Protein AF-X1U0E6-F1 (afdb_monomer_lite)

InterPro domains:
  IPR026022 PhoU domain [PF01895] (22-105)
  IPR038078 PhoU-like domain superfamily [G3DSA:1.20.58.220] (1-108)

Structure (mmCIF, N/CA/C/O backbone):
data_AF-X1U0E6-F1
#
_entry.id   AF-X1U0E6-F1
#
loop_
_atom_site.group_PDB
_atom_site.id
_atom_site.type_symbol
_atom_site.label_atom_id
_atom_site.label_alt_id
_atom_site.label_comp_id
_atom_site.label_asym_id
_atom_site.label_entity_id
_atom_site.label_seq_id
_atom_site.pdbx_PDB_ins_code
_atom_site.Cartn_x
_atom_site.Cartn_y
_atom_site.Cartn_z
_atom_site.occupancy
_atom_site.B_iso_or_equiv
_atom_site.auth_seq_id
_atom_site.auth_comp_id
_atom_site.auth_asym_id
_atom_site.auth_atom_id
_atom_site.pdbx_PDB_model_num
ATOM 1 N N . MET A 1 1 ? -8.476 -13.047 9.422 1.00 58.31 1 MET A N 1
ATOM 2 C CA . MET A 1 1 ? -8.971 -11.894 10.218 1.00 58.31 1 MET A CA 1
ATOM 3 C C . MET A 1 1 ? -10.264 -11.282 9.665 1.00 58.31 1 MET A C 1
ATOM 5 O O . MET A 1 1 ? -11.122 -10.914 10.462 1.00 58.31 1 MET A O 1
ATOM 9 N N . ALA A 1 2 ? -10.467 -11.259 8.341 1.00 63.38 2 ALA A N 1
ATOM 10 C CA . ALA A 1 2 ? -11.716 -10.802 7.712 1.00 63.38 2 ALA A CA 1
ATOM 11 C C . ALA A 1 2 ? -12.988 -11.504 8.244 1.00 63.38 2 ALA A C 1
ATOM 13 O O . ALA A 1 2 ? -13.959 -10.840 8.596 1.00 6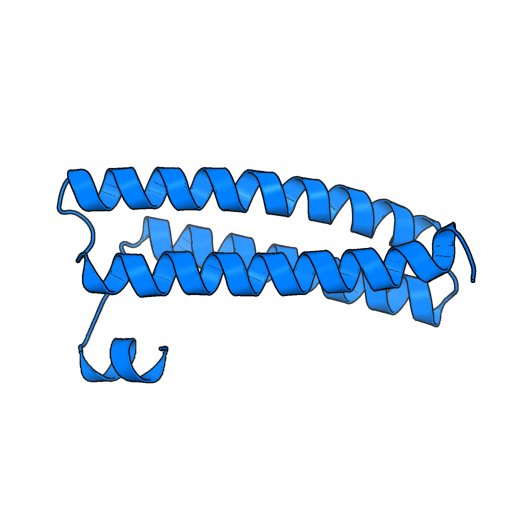3.38 2 ALA A O 1
ATOM 14 N N . GLU A 1 3 ? -12.962 -12.830 8.416 1.00 60.41 3 GLU A N 1
ATOM 15 C CA . GLU A 1 3 ? -14.103 -13.584 8.965 1.00 60.41 3 GLU A CA 1
ATOM 16 C C . GLU A 1 3 ? -14.456 -13.202 10.411 1.00 60.41 3 GLU A C 1
ATOM 18 O O . GLU A 1 3 ? -15.631 -13.172 10.774 1.00 60.41 3 GLU A O 1
ATOM 23 N N . ARG A 1 4 ? -13.455 -12.862 11.241 1.00 59.69 4 ARG A N 1
ATOM 24 C CA . ARG A 1 4 ? -13.683 -12.369 12.612 1.00 59.69 4 ARG A CA 1
ATOM 25 C C . ARG A 1 4 ? -14.355 -10.999 12.603 1.00 59.69 4 ARG A C 1
ATOM 27 O O . ARG A 1 4 ? -15.266 -10.786 13.394 1.00 59.69 4 ARG A O 1
ATOM 34 N N . LYS A 1 5 ? -13.969 -10.100 11.687 1.00 64.75 5 LYS A N 1
ATOM 35 C CA . LYS A 1 5 ? -14.614 -8.784 11.530 1.00 64.75 5 LYS A CA 1
ATOM 36 C C . LYS A 1 5 ? -16.116 -8.930 11.267 1.00 64.75 5 LYS A C 1
ATOM 38 O O . LYS A 1 5 ? -16.923 -8.272 11.919 1.00 64.75 5 LYS A O 1
ATOM 43 N N . ILE A 1 6 ? -16.465 -9.826 10.340 1.00 64.06 6 ILE A N 1
ATOM 44 C CA . ILE A 1 6 ? -17.847 -10.088 9.918 1.00 64.06 6 ILE A CA 1
ATOM 45 C C . ILE A 1 6 ? -18.640 -10.753 11.048 1.00 64.06 6 ILE A C 1
ATOM 47 O O . ILE A 1 6 ? -19.714 -10.270 11.404 1.00 64.06 6 ILE A O 1
ATOM 51 N N . LYS A 1 7 ? -18.097 -11.810 11.669 1.00 57.50 7 LYS A N 1
ATOM 52 C CA . LYS A 1 7 ? -18.769 -12.521 12.772 1.00 57.50 7 LYS A CA 1
ATOM 53 C C . LYS A 1 7 ? -18.978 -11.646 14.010 1.00 57.50 7 LYS A C 1
ATOM 55 O O . LYS A 1 7 ? -20.003 -11.774 14.669 1.00 57.50 7 LYS A O 1
ATOM 60 N N . SER A 1 8 ? -18.045 -10.744 14.309 1.00 62.44 8 SER A N 1
ATOM 61 C CA . SER A 1 8 ? -18.104 -9.867 15.485 1.00 62.44 8 SER A CA 1
ATOM 62 C C . SER A 1 8 ? -18.729 -8.492 15.210 1.00 62.44 8 SER A C 1
ATOM 64 O O . SER A 1 8 ? -18.701 -7.645 16.098 1.00 62.44 8 SER A O 1
ATOM 66 N N . LYS A 1 9 ? -19.280 -8.249 14.005 1.00 67.38 9 LYS A N 1
ATOM 67 C CA . LYS A 1 9 ? -19.845 -6.950 13.572 1.00 67.38 9 LYS A CA 1
ATOM 68 C C . LYS A 1 9 ? -18.916 -5.759 13.859 1.00 67.38 9 LYS A C 1
ATOM 70 O O . LYS A 1 9 ? -19.362 -4.664 14.194 1.00 67.38 9 LYS A O 1
ATOM 75 N N . LEU A 1 10 ? -17.609 -5.977 13.735 1.00 72.31 10 LEU A N 1
ATOM 76 C CA . LEU A 1 10 ? -16.610 -4.955 14.018 1.00 72.31 10 LEU A CA 1
ATOM 77 C C . LEU A 1 10 ? -16.599 -3.934 12.880 1.00 72.31 10 LEU A C 1
ATOM 79 O O . LEU A 1 10 ? -16.184 -4.225 11.756 1.00 72.31 10 LEU A O 1
ATOM 83 N N . VAL A 1 11 ? -17.074 -2.730 13.179 1.00 76.94 11 VAL A N 1
ATOM 84 C CA . VAL A 1 11 ? -17.088 -1.601 12.249 1.00 76.94 11 VAL A CA 1
ATOM 85 C C . VAL A 1 11 ? -15.821 -0.764 12.393 1.00 76.94 11 VAL A C 1
ATOM 87 O O . VAL A 1 11 ? -15.259 -0.612 13.481 1.00 76.94 11 VAL A O 1
ATOM 90 N N . PHE A 1 12 ? -15.354 -0.251 11.259 1.00 83.50 12 PHE A N 1
ATOM 91 C CA . PHE A 1 12 ? -14.382 0.835 11.210 1.00 83.50 12 PHE A CA 1
ATOM 92 C C . PHE A 1 12 ? -15.135 2.162 11.196 1.00 83.50 12 PHE A C 1
ATOM 94 O O . PHE A 1 12 ? -16.257 2.225 10.690 1.00 83.50 12 PHE A O 1
ATOM 101 N N . SER A 1 13 ? -14.501 3.222 11.700 1.00 87.00 13 SER A N 1
ATOM 102 C CA . SER A 1 13 ? -14.986 4.582 11.454 1.00 87.00 13 SER A CA 1
ATOM 103 C C . SER A 1 13 ? -15.071 4.870 9.951 1.00 87.00 13 SER A C 1
ATOM 105 O O . SER A 1 13 ? -14.366 4.257 9.145 1.00 87.00 13 SER A O 1
ATOM 107 N N . GLU A 1 14 ? -15.913 5.826 9.564 1.00 89.25 14 GLU A N 1
ATOM 108 C CA . GLU A 1 14 ? -16.040 6.227 8.160 1.00 89.25 14 GLU A CA 1
ATOM 109 C C . GLU A 1 14 ? -14.691 6.679 7.579 1.00 89.25 14 GLU A C 1
ATOM 111 O O . GLU A 1 14 ? -14.305 6.240 6.498 1.00 89.25 14 GLU A O 1
ATOM 116 N N . THR A 1 15 ? -13.924 7.470 8.338 1.00 91.75 15 THR A N 1
ATOM 117 C CA . THR A 1 15 ? -12.575 7.906 7.954 1.00 91.75 15 THR A CA 1
ATOM 118 C C . THR A 1 15 ? -11.636 6.724 7.734 1.00 91.75 15 THR A C 1
ATOM 120 O O . THR A 1 15 ? -10.960 6.679 6.714 1.00 91.75 15 THR A O 1
ATOM 123 N N . ALA A 1 16 ? -11.643 5.729 8.627 1.00 92.19 16 ALA A N 1
ATOM 124 C CA . ALA A 1 16 ? -10.826 4.530 8.454 1.00 92.19 16 ALA A CA 1
ATOM 125 C C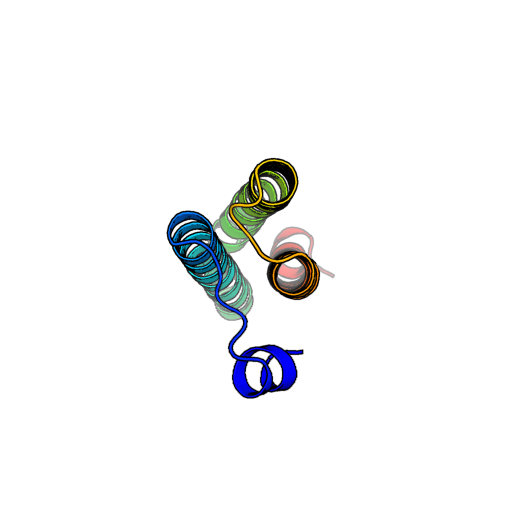 . ALA A 1 16 ? -11.245 3.718 7.210 1.00 92.19 16 ALA A C 1
ATOM 127 O O . ALA A 1 16 ? -10.390 3.207 6.496 1.00 92.19 16 ALA A O 1
ATOM 128 N N . ASN A 1 17 ? -12.540 3.625 6.885 1.00 92.94 17 ASN A N 1
ATOM 129 C CA . ASN A 1 17 ? -12.964 2.979 5.634 1.00 92.94 17 ASN A CA 1
ATOM 130 C C . ASN A 1 17 ? -12.478 3.743 4.389 1.00 92.94 17 ASN A C 1
ATOM 132 O O . ASN A 1 17 ? -12.095 3.115 3.400 1.00 92.94 17 ASN A O 1
ATOM 136 N N . ARG A 1 18 ? -12.471 5.083 4.431 1.00 96.06 18 ARG A N 1
ATOM 137 C CA . ARG A 1 18 ? -11.945 5.914 3.336 1.00 96.06 18 ARG A CA 1
ATOM 138 C C . ARG A 1 18 ? -10.438 5.729 3.163 1.00 96.06 18 ARG A C 1
ATOM 140 O O . ARG A 1 18 ? -10.010 5.450 2.053 1.00 96.06 18 ARG A O 1
ATOM 147 N N . GLU A 1 19 ? -9.663 5.806 4.243 1.00 97.12 19 GLU A N 1
ATOM 148 C CA . GLU A 1 19 ? -8.210 5.552 4.229 1.00 97.12 19 GLU A CA 1
ATOM 149 C C . GLU A 1 19 ? -7.882 4.160 3.674 1.00 97.12 19 GLU A C 1
ATOM 151 O O . GLU A 1 19 ? -7.033 4.023 2.800 1.00 97.12 19 GLU A O 1
ATOM 156 N N . MET A 1 20 ? -8.624 3.132 4.099 1.00 95.81 20 MET A N 1
ATOM 157 C CA . MET A 1 20 ? -8.457 1.773 3.578 1.00 95.81 20 MET A CA 1
ATOM 158 C C . MET A 1 20 ? -8.741 1.688 2.071 1.00 95.81 20 MET A C 1
ATOM 160 O O . MET A 1 20 ? -8.049 0.976 1.348 1.00 95.81 20 MET A O 1
ATOM 164 N N . SER A 1 21 ? -9.752 2.416 1.591 1.00 97.06 21 SER A N 1
ATOM 165 C CA . SER A 1 21 ? -10.081 2.460 0.161 1.00 97.06 21 SER A CA 1
ATOM 166 C C . SER A 1 21 ? -8.983 3.159 -0.644 1.00 97.06 21 SER A C 1
ATOM 168 O O . SER A 1 21 ? -8.598 2.661 -1.698 1.00 97.06 21 SER A O 1
ATOM 170 N N . ILE A 1 22 ? -8.436 4.260 -0.117 1.00 97.94 22 ILE A N 1
ATOM 171 C CA . ILE A 1 22 ? -7.308 4.986 -0.720 1.00 97.94 22 ILE A CA 1
ATOM 172 C C . ILE A 1 22 ? -6.089 4.065 -0.838 1.00 97.94 22 ILE A C 1
ATOM 174 O O . ILE A 1 22 ? -5.581 3.879 -1.942 1.00 97.94 22 ILE A O 1
ATOM 178 N N . MET A 1 23 ? -5.686 3.425 0.267 1.00 98.00 23 MET A N 1
ATOM 179 C CA . MET A 1 23 ? -4.545 2.503 0.297 1.00 98.00 23 MET A CA 1
ATOM 180 C C . MET A 1 23 ? -4.715 1.367 -0.720 1.00 98.00 23 MET A C 1
ATOM 182 O O . MET A 1 23 ? -3.800 1.038 -1.471 1.00 98.00 23 MET A O 1
ATOM 186 N N . PHE A 1 24 ? -5.913 0.777 -0.786 1.00 97.94 24 PHE A N 1
ATOM 187 C CA . PHE A 1 24 ? -6.203 -0.304 -1.725 1.00 97.94 24 PHE A CA 1
ATOM 188 C C . PHE A 1 24 ? -6.073 0.138 -3.190 1.00 97.94 24 PHE A C 1
ATOM 190 O O . PHE A 1 24 ? -5.494 -0.581 -4.011 1.00 97.94 24 PHE A O 1
ATOM 197 N N . ASP A 1 25 ? -6.602 1.313 -3.532 1.00 98.19 25 ASP A N 1
ATOM 198 C CA . ASP A 1 25 ? -6.539 1.840 -4.894 1.00 98.19 25 ASP A CA 1
ATOM 199 C C . ASP A 1 25 ? -5.107 2.189 -5.317 1.00 98.19 25 ASP A C 1
ATOM 201 O O . ASP A 1 25 ? -4.738 1.965 -6.475 1.00 98.19 25 ASP A O 1
ATOM 205 N N . GLU A 1 26 ? -4.282 2.686 -4.398 1.00 97.88 26 GLU A N 1
ATOM 206 C CA . GLU A 1 26 ? -2.874 2.990 -4.657 1.00 97.88 26 GLU A CA 1
ATOM 207 C C . GLU A 1 26 ? -2.038 1.724 -4.828 1.00 97.88 26 GLU A C 1
ATOM 209 O O . GLU A 1 26 ? -1.379 1.580 -5.859 1.00 97.88 26 GLU A O 1
ATOM 214 N N . VAL A 1 27 ? -2.168 0.740 -3.934 1.00 98.50 27 VAL A N 1
ATOM 215 C CA . VAL A 1 27 ? -1.504 -0.568 -4.084 1.00 98.50 27 VAL A CA 1
ATOM 216 C C . VAL A 1 27 ? -1.883 -1.226 -5.409 1.00 98.50 27 VAL A C 1
ATOM 218 O O . VAL A 1 27 ? -1.032 -1.747 -6.132 1.00 98.50 27 VAL A O 1
ATOM 221 N N . LYS A 1 28 ? -3.157 -1.142 -5.807 1.00 98.25 28 LYS A N 1
ATOM 222 C CA . LYS A 1 28 ? -3.618 -1.652 -7.104 1.00 98.25 28 LYS A CA 1
ATOM 223 C C . LYS A 1 28 ? -2.967 -0.927 -8.286 1.00 98.25 28 LYS A C 1
ATOM 225 O O . LYS A 1 28 ? -2.750 -1.549 -9.329 1.00 98.25 28 LYS A O 1
ATOM 230 N N . ARG A 1 29 ? -2.675 0.372 -8.167 1.00 97.69 29 ARG A N 1
ATOM 231 C CA . ARG A 1 29 ? -1.945 1.140 -9.190 1.00 97.69 29 ARG A CA 1
ATOM 232 C C . ARG A 1 29 ? -0.476 0.736 -9.249 1.00 97.69 29 ARG A C 1
ATOM 234 O O . ARG A 1 29 ? 0.022 0.552 -10.359 1.00 97.69 29 ARG A O 1
ATOM 241 N N . VAL A 1 30 ? 0.188 0.564 -8.106 1.00 98.06 30 VAL A N 1
ATOM 242 C CA . VAL A 1 30 ? 1.585 0.098 -8.041 1.00 98.06 30 VAL A CA 1
ATOM 243 C C . VAL A 1 30 ? 1.713 -1.279 -8.671 1.00 98.06 30 VAL A C 1
ATOM 245 O O . VAL A 1 30 ? 2.479 -1.448 -9.616 1.00 98.06 30 VAL A O 1
ATOM 248 N N . TYR A 1 31 ? 0.861 -2.220 -8.264 1.00 98.31 31 TYR A N 1
ATOM 249 C CA . TYR A 1 31 ? 0.812 -3.562 -8.838 1.00 98.31 31 TYR A CA 1
ATOM 250 C C . TYR A 1 31 ? 0.651 -3.540 -10.365 1.00 98.31 31 TYR A C 1
ATOM 252 O O . TYR A 1 31 ? 1.412 -4.172 -11.095 1.00 98.31 31 TYR A O 1
ATOM 260 N N . LYS A 1 32 ? -0.314 -2.769 -10.886 1.00 98.00 32 LYS A N 1
ATOM 261 C CA . LYS A 1 32 ? -0.537 -2.675 -12.337 1.00 98.00 32 LYS A CA 1
ATOM 262 C C . LYS A 1 32 ? 0.657 -2.078 -13.084 1.00 98.00 32 LYS A C 1
ATOM 264 O O . LYS A 1 32 ? 0.979 -2.566 -14.167 1.00 98.00 32 LYS A O 1
ATOM 269 N N . ASN A 1 33 ? 1.291 -1.041 -12.535 1.00 97.38 33 ASN A N 1
ATOM 270 C CA . ASN A 1 33 ? 2.472 -0.435 -13.151 1.00 97.38 33 ASN A CA 1
ATOM 271 C C . ASN A 1 33 ? 3.669 -1.389 -13.140 1.00 97.38 33 ASN A C 1
ATOM 273 O O . ASN A 1 33 ? 4.341 -1.496 -14.163 1.00 97.38 33 ASN A O 1
ATOM 277 N N . ALA A 1 34 ? 3.881 -2.138 -12.056 1.00 98.19 34 ALA A N 1
ATOM 278 C CA . ALA A 1 34 ? 4.943 -3.136 -11.964 1.00 98.19 34 ALA A CA 1
ATOM 279 C C . ALA A 1 34 ? 4.783 -4.242 -13.017 1.00 98.19 34 ALA A C 1
ATOM 281 O O . ALA A 1 34 ? 5.727 -4.572 -13.734 1.00 98.19 34 ALA A O 1
ATOM 282 N N . ILE A 1 35 ? 3.565 -4.775 -13.171 1.00 98.06 35 ILE A N 1
ATOM 283 C CA . ILE A 1 35 ? 3.269 -5.793 -14.188 1.00 98.06 35 ILE A CA 1
ATOM 284 C C . ILE A 1 35 ? 3.472 -5.243 -15.603 1.00 98.06 35 ILE A C 1
ATOM 286 O O . ILE A 1 35 ? 4.017 -5.943 -16.458 1.00 98.06 35 ILE A O 1
ATOM 290 N N . LYS A 1 36 ? 3.061 -3.996 -15.860 1.00 97.44 36 LYS A N 1
ATOM 291 C CA . LYS A 1 36 ? 3.303 -3.343 -17.151 1.00 97.44 36 LYS A CA 1
ATOM 292 C C . LYS A 1 36 ? 4.802 -3.194 -17.422 1.00 97.44 36 LYS A C 1
ATOM 294 O O . LYS A 1 36 ? 5.255 -3.577 -18.496 1.00 97.44 36 LYS A O 1
ATOM 299 N N . ALA A 1 37 ? 5.552 -2.688 -16.443 1.00 97.69 37 ALA A N 1
ATOM 300 C CA . ALA A 1 37 ? 6.995 -2.517 -16.534 1.00 97.69 37 ALA A CA 1
ATOM 301 C C . ALA A 1 37 ? 7.688 -3.826 -16.917 1.00 97.69 37 ALA A C 1
ATOM 303 O O . ALA A 1 37 ? 8.462 -3.849 -17.867 1.00 97.69 37 ALA A O 1
ATOM 304 N N . LEU A 1 38 ? 7.342 -4.923 -16.237 1.00 97.06 38 LEU A N 1
ATOM 305 C CA . LEU A 1 38 ? 7.907 -6.239 -16.517 1.00 97.06 38 LEU A CA 1
ATOM 306 C C . LEU A 1 38 ? 7.530 -6.753 -17.912 1.00 97.06 38 LEU A C 1
ATOM 308 O O . LEU A 1 38 ? 8.384 -7.237 -18.648 1.00 97.06 38 LEU A O 1
ATOM 312 N N . LYS A 1 39 ? 6.250 -6.659 -18.287 1.00 97.38 39 LYS A N 1
ATOM 313 C CA . LYS A 1 39 ? 5.750 -7.211 -19.554 1.00 97.38 39 LYS A CA 1
ATOM 314 C C . LYS A 1 39 ? 6.315 -6.491 -20.779 1.00 97.38 39 LYS A C 1
ATOM 316 O O . LYS A 1 39 ? 6.520 -7.119 -21.813 1.00 97.38 39 LYS A O 1
ATOM 321 N N . GLU A 1 40 ? 6.499 -5.180 -20.676 1.00 97.06 40 GLU A N 1
ATOM 322 C CA . GLU A 1 40 ? 6.890 -4.317 -21.796 1.00 97.06 40 GLU A CA 1
ATOM 323 C C . GLU A 1 40 ? 8.367 -3.905 -21.737 1.00 97.06 40 GLU A C 1
ATOM 325 O O . GLU A 1 40 ? 8.823 -3.164 -22.604 1.00 97.06 40 GLU A O 1
ATOM 330 N N . ASN A 1 41 ? 9.111 -4.378 -20.730 1.00 94.75 41 ASN A N 1
ATOM 331 C CA . ASN A 1 41 ? 10.454 -3.901 -20.401 1.00 94.75 41 ASN A CA 1
ATOM 332 C C . ASN A 1 41 ? 10.506 -2.358 -20.280 1.00 94.75 41 ASN A C 1
ATOM 334 O O . ASN A 1 41 ? 11.439 -1.696 -20.733 1.00 94.75 41 ASN A O 1
ATOM 338 N N . ASP A 1 42 ? 9.439 -1.775 -19.721 1.00 96.88 42 ASP A N 1
ATOM 339 C CA . ASP A 1 42 ? 9.219 -0.330 -19.644 1.00 96.88 42 ASP A CA 1
ATOM 340 C C . ASP A 1 42 ? 9.832 0.239 -18.355 1.00 96.88 42 ASP A C 1
ATOM 342 O O . ASP A 1 42 ? 9.186 0.320 -17.302 1.00 96.88 42 ASP A O 1
ATOM 346 N N . GLU A 1 43 ? 11.084 0.692 -18.457 1.00 95.88 43 GLU A N 1
ATOM 347 C CA . GLU A 1 43 ? 11.806 1.366 -17.372 1.00 95.88 43 GLU A CA 1
ATOM 348 C C . GLU A 1 43 ? 11.068 2.581 -16.797 1.00 95.88 43 GLU A C 1
ATOM 350 O O . GLU A 1 43 ? 11.238 2.915 -15.621 1.00 95.88 43 GLU A O 1
ATOM 355 N N . ARG A 1 44 ? 10.269 3.292 -17.603 1.00 96.56 44 ARG A N 1
ATOM 356 C CA . ARG A 1 44 ? 9.524 4.454 -17.111 1.00 96.56 44 ARG A CA 1
ATOM 357 C C . ARG A 1 44 ? 8.428 3.995 -16.159 1.00 96.56 44 ARG A C 1
ATOM 359 O O . ARG A 1 44 ? 8.294 4.573 -15.081 1.00 96.56 44 ARG A O 1
ATOM 366 N N . SER A 1 45 ? 7.678 2.959 -16.532 1.00 97.12 45 SER A N 1
ATOM 367 C CA . SER A 1 45 ? 6.681 2.346 -15.645 1.00 97.12 45 SER A CA 1
ATOM 368 C C . SER A 1 45 ? 7.335 1.763 -14.387 1.00 97.12 45 SER A C 1
ATOM 370 O O . SER A 1 45 ? 6.782 1.904 -13.294 1.00 97.12 45 SER A O 1
ATOM 372 N N . ALA A 1 46 ? 8.545 1.203 -14.498 1.00 96.88 46 ALA A N 1
ATOM 373 C CA . ALA A 1 46 ? 9.302 0.728 -13.342 1.00 96.88 46 ALA A CA 1
ATOM 374 C C . ALA A 1 46 ? 9.657 1.874 -12.378 1.00 96.88 46 ALA A C 1
ATOM 376 O O . ALA A 1 46 ? 9.311 1.822 -11.202 1.00 96.88 46 ALA A O 1
ATOM 377 N N . LYS A 1 47 ? 10.250 2.966 -12.879 1.00 96.56 47 LYS A N 1
ATOM 378 C CA . LYS A 1 47 ? 10.603 4.148 -12.067 1.00 96.56 47 LYS A CA 1
ATOM 379 C C . LYS A 1 47 ? 9.380 4.816 -11.432 1.00 96.56 47 LYS A C 1
ATOM 381 O O . LYS A 1 47 ? 9.479 5.331 -10.323 1.00 96.56 47 LYS A O 1
ATOM 386 N N . ILE A 1 48 ? 8.232 4.813 -12.114 1.00 96.94 48 ILE A N 1
ATOM 387 C CA . ILE A 1 48 ? 6.960 5.280 -11.538 1.00 96.94 48 ILE A CA 1
ATOM 388 C C . ILE A 1 48 ? 6.517 4.362 -10.395 1.00 96.94 48 ILE A C 1
ATOM 390 O O . ILE A 1 48 ? 6.091 4.866 -9.364 1.00 96.94 48 ILE A O 1
ATOM 394 N N . THR A 1 49 ? 6.641 3.043 -10.558 1.00 97.81 49 THR A N 1
ATOM 395 C CA . THR A 1 49 ? 6.295 2.066 -9.513 1.00 97.81 49 THR A CA 1
ATOM 396 C C . THR A 1 49 ? 7.089 2.320 -8.234 1.00 97.81 49 THR A C 1
ATOM 398 O O . THR A 1 49 ? 6.481 2.365 -7.175 1.00 97.81 49 THR A O 1
ATOM 401 N N . LEU A 1 50 ? 8.405 2.555 -8.337 1.00 96.44 50 LEU A N 1
ATOM 402 C CA . LEU A 1 50 ? 9.255 2.845 -7.172 1.00 96.44 50 LEU A CA 1
ATOM 403 C C . LEU A 1 50 ? 8.780 4.093 -6.414 1.00 96.44 50 LEU A C 1
ATOM 405 O O . LEU A 1 50 ? 8.611 4.050 -5.207 1.00 96.44 50 LEU A O 1
ATOM 409 N N . LYS A 1 51 ? 8.476 5.180 -7.133 1.00 96.31 51 LYS A N 1
ATOM 410 C CA . LYS A 1 51 ? 7.982 6.418 -6.507 1.00 96.31 51 LYS A CA 1
ATOM 411 C C . LYS A 1 51 ? 6.622 6.250 -5.836 1.00 96.31 51 LYS A C 1
ATOM 413 O O . LYS A 1 51 ? 6.377 6.831 -4.791 1.00 96.31 51 LYS A O 1
ATOM 418 N N . LEU A 1 52 ? 5.718 5.509 -6.475 1.00 95.75 52 LEU A N 1
ATOM 419 C CA . LEU A 1 52 ? 4.390 5.266 -5.916 1.00 95.75 52 LEU A CA 1
ATOM 420 C C . LEU A 1 52 ? 4.441 4.353 -4.685 1.00 95.75 52 LEU A C 1
ATOM 422 O O . LEU A 1 52 ? 3.536 4.416 -3.862 1.00 95.75 52 LEU A O 1
ATOM 426 N N . GLU A 1 53 ? 5.447 3.487 -4.581 1.00 97.31 53 GLU A N 1
ATOM 427 C CA . GLU A 1 53 ? 5.654 2.675 -3.385 1.00 97.31 53 GLU A CA 1
ATOM 428 C C . GLU A 1 53 ? 6.183 3.517 -2.216 1.00 97.31 53 GLU A C 1
ATOM 430 O O . GLU A 1 53 ? 5.604 3.419 -1.139 1.00 97.31 53 GLU A O 1
ATOM 435 N N . ASP A 1 54 ? 7.120 4.447 -2.446 1.00 96.38 54 ASP A N 1
ATOM 436 C CA . ASP A 1 54 ? 7.528 5.423 -1.416 1.00 96.38 54 ASP A CA 1
ATOM 437 C C . ASP A 1 54 ? 6.310 6.208 -0.857 1.00 96.38 54 ASP A C 1
ATOM 439 O O . ASP A 1 54 ? 6.202 6.449 0.347 1.00 96.38 54 ASP A O 1
ATOM 443 N N . ASP A 1 55 ? 5.352 6.581 -1.719 1.00 96.44 55 ASP A N 1
ATOM 444 C CA . ASP A 1 55 ? 4.108 7.250 -1.300 1.00 96.44 55 ASP A CA 1
ATOM 445 C C . ASP A 1 55 ? 3.204 6.341 -0.436 1.00 96.44 55 ASP A C 1
ATOM 447 O O . ASP A 1 55 ? 2.490 6.830 0.447 1.00 96.44 55 ASP A O 1
ATOM 451 N N . ILE A 1 56 ? 3.204 5.028 -0.692 1.00 97.50 56 ILE A N 1
ATOM 452 C CA . ILE A 1 56 ? 2.423 4.037 0.062 1.00 97.50 56 ILE A CA 1
ATOM 453 C C . ILE A 1 56 ? 3.005 3.842 1.462 1.00 97.50 56 ILE A C 1
ATOM 455 O O . ILE A 1 56 ? 2.232 3.806 2.422 1.00 97.50 56 ILE A O 1
ATOM 459 N N . ASP A 1 57 ? 4.330 3.796 1.597 1.00 96.06 57 ASP A N 1
ATOM 460 C CA . ASP A 1 57 ? 5.013 3.682 2.892 1.00 96.06 57 ASP A CA 1
ATOM 461 C C . ASP A 1 57 ? 4.666 4.855 3.816 1.00 96.06 57 ASP A C 1
ATOM 463 O O . ASP A 1 57 ? 4.375 4.685 5.004 1.00 96.06 57 ASP A O 1
ATOM 467 N N . GLU A 1 58 ? 4.654 6.075 3.276 1.00 97.56 58 GLU A N 1
ATOM 468 C CA . GLU A 1 58 ? 4.299 7.261 4.055 1.00 97.56 58 GLU A CA 1
ATOM 469 C C . GLU A 1 58 ? 2.820 7.259 4.464 1.00 97.56 58 GLU A C 1
ATOM 471 O O . GLU A 1 58 ? 2.478 7.623 5.595 1.00 97.56 58 GLU A O 1
ATOM 476 N N . LYS A 1 59 ? 1.930 6.777 3.592 1.00 97.38 59 LYS A N 1
ATOM 477 C CA . LYS A 1 59 ? 0.503 6.641 3.915 1.00 97.38 59 LYS A CA 1
ATOM 478 C C . LYS A 1 59 ? 0.223 5.553 4.925 1.00 97.38 59 LYS A C 1
ATOM 480 O O . LYS A 1 59 ? -0.672 5.728 5.747 1.00 97.38 59 LYS A O 1
ATOM 485 N N . GLU A 1 60 ? 0.968 4.454 4.897 1.00 97.25 60 GLU A N 1
ATOM 486 C CA . GLU A 1 60 ? 0.852 3.412 5.909 1.00 97.25 60 GLU A CA 1
ATOM 487 C C . GLU A 1 60 ? 1.099 4.006 7.303 1.00 97.25 60 GLU A C 1
ATOM 489 O O . GLU A 1 60 ? 0.239 3.896 8.185 1.00 97.25 60 GLU A O 1
ATOM 494 N N . LYS A 1 61 ? 2.215 4.734 7.464 1.00 96.94 61 LYS A N 1
ATOM 495 C CA . LYS A 1 61 ? 2.576 5.426 8.712 1.00 96.94 61 LYS A CA 1
ATOM 496 C C . LYS A 1 61 ? 1.512 6.444 9.118 1.00 96.94 61 LYS A C 1
ATOM 498 O O . LYS A 1 61 ? 1.113 6.504 10.286 1.00 96.94 61 LYS A O 1
ATOM 503 N N . GLU A 1 62 ? 1.026 7.242 8.165 1.00 97.81 62 GLU A N 1
ATOM 504 C CA . GLU A 1 62 ? -0.015 8.240 8.415 1.00 97.81 62 GLU A CA 1
ATOM 505 C C . GLU A 1 62 ? -1.321 7.587 8.894 1.00 97.81 62 GLU A C 1
ATOM 507 O O . GLU A 1 62 ? -1.898 7.998 9.907 1.00 97.81 62 GLU A O 1
ATOM 512 N N . PHE A 1 63 ? -1.792 6.556 8.191 1.00 97.50 63 PHE A N 1
ATOM 513 C CA . PHE A 1 63 ? -3.064 5.900 8.473 1.00 97.50 63 PHE A CA 1
ATOM 514 C C . PHE A 1 63 ? -3.008 5.069 9.757 1.00 97.50 63 PHE A C 1
ATOM 516 O O . PHE A 1 63 ? -3.990 5.055 10.508 1.00 97.50 63 PHE A O 1
ATOM 523 N N . GLU A 1 64 ? -1.870 4.443 10.073 1.00 95.56 64 GLU A N 1
ATOM 524 C CA . GLU A 1 64 ? -1.637 3.792 11.366 1.00 95.56 64 GLU A CA 1
ATOM 525 C C . GLU A 1 64 ? -1.726 4.820 12.505 1.00 95.56 64 GLU A C 1
ATOM 527 O O . GLU A 1 64 ? -2.514 4.641 13.442 1.00 95.56 64 GLU A O 1
ATOM 532 N N . ALA A 1 65 ? -1.033 5.959 12.383 1.00 96.25 65 ALA A N 1
ATOM 533 C CA . ALA A 1 65 ? -1.088 7.037 13.370 1.00 96.25 65 ALA A CA 1
ATOM 534 C C . ALA A 1 65 ? -2.498 7.644 13.511 1.00 96.25 65 ALA A C 1
ATOM 536 O O . ALA A 1 65 ? -2.969 7.897 14.627 1.00 96.25 65 ALA A O 1
ATOM 537 N N . ASN A 1 66 ? -3.211 7.850 12.398 1.00 95.62 66 ASN A N 1
ATOM 538 C CA . ASN A 1 66 ? -4.611 8.279 12.402 1.00 95.62 66 ASN A CA 1
ATOM 539 C C . ASN A 1 66 ? -5.493 7.268 13.143 1.00 95.62 66 ASN A C 1
ATOM 541 O O . ASN A 1 66 ? -6.403 7.657 13.883 1.00 95.62 66 ASN A O 1
ATOM 545 N N . HIS A 1 67 ? -5.239 5.968 12.973 1.00 92.75 67 HIS A N 1
ATOM 546 C CA . HIS A 1 67 ? -6.028 4.929 13.620 1.00 92.75 67 HIS A CA 1
ATOM 547 C C . HIS A 1 67 ? -5.784 4.852 15.122 1.00 92.75 67 HIS A C 1
ATOM 549 O O . HIS A 1 67 ? -6.758 4.752 15.869 1.00 92.75 67 HIS A O 1
ATOM 555 N N . ILE A 1 68 ? -4.533 4.982 15.568 1.00 92.12 68 ILE A N 1
ATOM 556 C CA . ILE A 1 68 ? -4.187 5.057 16.994 1.00 92.12 68 ILE A CA 1
ATOM 557 C C . ILE A 1 68 ? -4.945 6.214 17.658 1.00 92.12 68 ILE A C 1
ATOM 559 O O . ILE A 1 68 ? -5.667 5.995 18.629 1.00 92.12 68 ILE A O 1
ATOM 563 N N . ARG A 1 69 ? -4.931 7.412 17.054 1.00 93.75 69 ARG A N 1
ATOM 564 C CA . ARG A 1 69 ? -5.692 8.572 17.560 1.00 93.75 69 ARG A CA 1
ATOM 565 C C . ARG A 1 69 ? -7.199 8.318 17.661 1.00 93.75 69 ARG A C 1
ATOM 567 O O . ARG A 1 69 ? -7.867 8.860 18.540 1.00 93.75 69 ARG A O 1
ATOM 574 N N . ARG A 1 70 ? -7.775 7.526 16.751 1.00 91.94 70 ARG A N 1
ATOM 575 C CA . ARG A 1 70 ? -9.203 7.155 16.802 1.00 91.94 70 ARG A CA 1
ATOM 576 C C . ARG A 1 70 ? -9.502 6.159 17.919 1.00 91.94 70 ARG A C 1
ATOM 578 O O . ARG A 1 70 ? -10.579 6.243 18.508 1.00 91.94 70 ARG A O 1
ATOM 585 N N . LEU A 1 71 ? -8.579 5.243 18.208 1.00 89.56 71 LEU A N 1
ATOM 586 C CA . LEU A 1 71 ? -8.692 4.318 19.338 1.00 89.56 71 LEU A CA 1
ATOM 587 C C . LEU A 1 71 ? -8.633 5.070 20.672 1.00 89.56 71 LEU A C 1
ATOM 589 O O . LEU A 1 71 ? -9.505 4.870 21.510 1.00 89.56 71 LEU A O 1
ATOM 593 N N . GLU A 1 72 ? -7.679 5.991 20.832 1.00 90.62 72 GLU A N 1
ATOM 594 C CA . GLU A 1 72 ? -7.527 6.821 22.041 1.00 90.62 72 GLU A CA 1
ATOM 595 C C . GLU A 1 72 ? -8.778 7.658 22.344 1.00 90.62 72 GLU A C 1
ATOM 597 O O . GLU A 1 72 ? -9.144 7.850 23.500 1.00 90.62 72 GLU A O 1
ATOM 602 N N . LYS A 1 73 ? -9.475 8.123 21.300 1.00 91.62 73 LYS A N 1
ATOM 603 C CA . LYS A 1 73 ? -10.723 8.896 21.410 1.00 91.62 73 LYS A CA 1
ATOM 604 C C . LYS A 1 73 ? -11.984 8.034 21.562 1.00 91.62 73 LYS A C 1
ATOM 606 O O . LYS A 1 73 ? -13.081 8.584 21.587 1.00 91.62 73 LYS A O 1
ATOM 611 N N . GLY A 1 74 ? -11.863 6.705 21.590 1.00 87.62 74 GLY A N 1
ATOM 612 C CA . GLY A 1 74 ? -13.008 5.787 21.656 1.00 87.62 74 GLY A CA 1
ATOM 613 C C . GLY A 1 74 ? -13.879 5.752 20.391 1.00 87.62 74 GLY A C 1
ATOM 614 O O . GLY A 1 74 ? -14.993 5.239 20.427 1.00 87.62 74 GLY A O 1
ATOM 615 N N . ILE A 1 75 ? -13.390 6.285 19.264 1.00 87.06 75 ILE A N 1
ATOM 616 C CA . ILE A 1 75 ? -14.116 6.341 17.981 1.00 87.06 75 ILE A CA 1
ATOM 617 C C . ILE A 1 75 ? -14.088 4.975 17.275 1.00 87.06 75 ILE A C 1
ATOM 619 O O . ILE A 1 75 ? -15.018 4.621 16.550 1.00 87.06 75 ILE A O 1
ATOM 623 N N . CYS A 1 76 ? -13.019 4.200 17.475 1.00 84.00 76 CYS A N 1
ATOM 624 C CA . CYS A 1 76 ? -12.872 2.844 16.949 1.00 84.00 76 CYS A CA 1
ATOM 625 C C . CYS A 1 76 ? -12.809 1.819 18.087 1.00 84.00 76 CYS A C 1
ATOM 627 O O . CYS A 1 76 ? -12.214 2.064 19.133 1.00 84.00 76 CYS A O 1
ATOM 629 N N . HIS A 1 77 ? -13.358 0.628 17.846 1.00 84.06 77 HIS A N 1
ATOM 630 C CA . HIS A 1 77 ? -13.225 -0.493 18.772 1.00 84.06 77 HIS A CA 1
ATOM 631 C C . HIS A 1 77 ? -11.792 -1.070 18.724 1.00 84.06 77 HIS A C 1
ATOM 633 O O . HIS A 1 77 ? -11.291 -1.310 17.622 1.00 84.06 77 HIS A O 1
ATOM 639 N N . PRO A 1 78 ? -11.139 -1.392 19.859 1.00 83.31 78 PRO A N 1
ATOM 640 C CA . PRO A 1 78 ? -9.769 -1.927 19.876 1.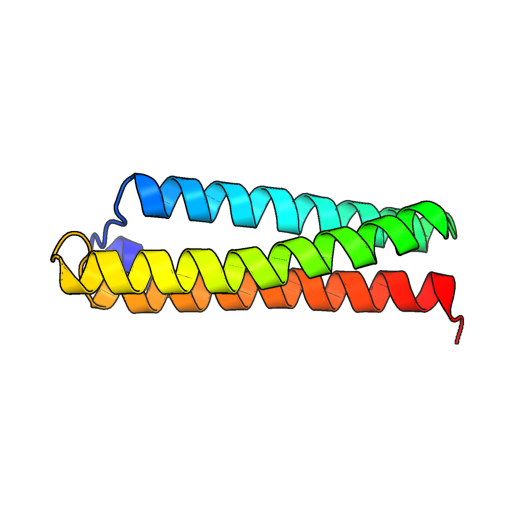00 83.31 78 PRO A CA 1
ATOM 641 C C . PRO A 1 78 ? -9.559 -3.162 18.990 1.00 83.31 78 PRO A C 1
ATOM 643 O O . PRO A 1 78 ? -8.602 -3.231 18.222 1.00 83.31 78 PRO A O 1
ATOM 646 N N . ALA A 1 79 ? -10.506 -4.107 19.010 1.00 82.00 79 ALA A N 1
ATOM 647 C CA . ALA A 1 79 ? -10.457 -5.281 18.132 1.00 82.00 79 ALA A CA 1
ATOM 648 C C . ALA A 1 79 ? -10.537 -4.928 16.631 1.00 82.00 79 ALA A C 1
ATOM 650 O O . ALA A 1 79 ? -9.966 -5.639 15.806 1.00 82.00 79 ALA A O 1
ATOM 651 N N . SER A 1 80 ? -11.216 -3.831 16.269 1.00 81.12 80 SER A N 1
ATOM 652 C CA . SER A 1 80 ? -11.214 -3.302 14.900 1.00 81.12 80 SER A CA 1
ATOM 653 C C . SER A 1 80 ? -9.850 -2.708 14.532 1.00 81.12 80 SER A C 1
ATOM 655 O O . SER A 1 80 ? -9.429 -2.834 13.385 1.00 81.12 80 SER A O 1
ATOM 657 N N . GLY A 1 81 ? -9.140 -2.111 15.494 1.00 84.44 81 GLY A N 1
ATOM 658 C CA . GLY A 1 81 ? -7.812 -1.535 15.279 1.00 84.44 81 GLY A CA 1
ATOM 659 C C . GLY A 1 81 ? -6.764 -2.553 14.855 1.00 84.44 81 GLY A C 1
ATOM 660 O O . GLY A 1 81 ? -6.047 -2.318 13.888 1.00 84.44 81 GLY A O 1
ATOM 661 N N . ILE A 1 82 ? -6.747 -3.725 15.496 1.00 86.06 82 ILE A N 1
ATOM 662 C CA . ILE A 1 82 ? -5.828 -4.815 15.129 1.00 86.06 82 ILE A CA 1
ATOM 663 C C . ILE A 1 82 ? -6.042 -5.234 13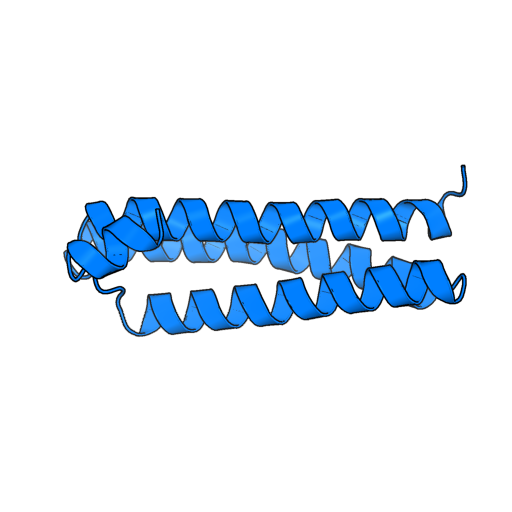.669 1.00 86.06 82 ILE A C 1
ATOM 665 O O . ILE A 1 82 ? -5.086 -5.374 12.915 1.00 86.06 82 ILE A O 1
ATOM 669 N N . ILE A 1 83 ? -7.303 -5.392 13.254 1.00 89.56 83 ILE A N 1
ATOM 670 C CA . ILE A 1 83 ? -7.642 -5.797 11.882 1.00 89.56 83 ILE A CA 1
ATOM 671 C C . ILE A 1 83 ? -7.251 -4.702 10.883 1.00 89.56 83 ILE A C 1
ATOM 673 O O . ILE A 1 83 ? -6.788 -5.017 9.791 1.00 89.56 83 ILE A O 1
ATOM 677 N N . PHE A 1 84 ? -7.445 -3.428 11.232 1.00 91.62 84 PHE A N 1
ATOM 678 C CA . PHE A 1 84 ? -7.094 -2.303 10.369 1.00 91.62 84 PHE A CA 1
ATOM 679 C C . PHE A 1 84 ? -5.589 -2.246 10.096 1.00 91.62 84 PHE A C 1
ATOM 681 O O . PHE A 1 84 ? -5.189 -2.240 8.936 1.00 91.62 84 PHE A O 1
ATOM 688 N N . VAL A 1 85 ? -4.772 -2.272 11.153 1.00 91.69 85 VAL A N 1
ATOM 689 C CA . VAL A 1 85 ? -3.308 -2.194 11.044 1.00 91.69 85 VAL A CA 1
ATOM 690 C C . VAL A 1 85 ? -2.739 -3.419 10.325 1.00 91.69 85 VAL A C 1
ATOM 692 O O . VAL A 1 85 ? -1.917 -3.272 9.429 1.00 91.69 85 VAL A O 1
ATOM 695 N N . ASP A 1 86 ? -3.228 -4.623 10.638 1.00 93.12 86 ASP A N 1
ATOM 696 C CA . ASP A 1 86 ? -2.827 -5.842 9.921 1.00 93.12 86 ASP A CA 1
ATOM 697 C C . ASP A 1 86 ? -3.173 -5.765 8.425 1.00 93.12 86 ASP A C 1
ATOM 699 O O . ASP A 1 86 ? -2.395 -6.182 7.571 1.00 93.12 86 ASP A O 1
ATOM 703 N N . THR A 1 87 ? -4.327 -5.187 8.078 1.00 94.56 87 THR A N 1
ATOM 704 C CA . THR A 1 87 ? -4.712 -5.016 6.670 1.00 94.56 87 THR A CA 1
ATOM 705 C C . THR A 1 87 ? -3.812 -4.003 5.958 1.00 94.56 87 THR A C 1
ATOM 707 O O . THR A 1 87 ? -3.395 -4.284 4.839 1.00 94.56 87 THR A O 1
ATOM 710 N N . LEU A 1 88 ? -3.477 -2.871 6.592 1.00 95.94 88 LEU A N 1
ATOM 711 C CA . LEU A 1 88 ? -2.552 -1.881 6.022 1.00 95.94 88 LEU A CA 1
ATOM 712 C C . LEU A 1 88 ? -1.175 -2.485 5.732 1.00 95.94 88 LEU A C 1
ATOM 714 O O . LEU A 1 88 ? -0.705 -2.375 4.605 1.00 95.94 88 LEU A O 1
ATOM 718 N N . ARG A 1 89 ? -0.604 -3.225 6.687 1.00 95.19 89 ARG A N 1
ATOM 719 C CA . ARG A 1 89 ? 0.688 -3.911 6.515 1.00 95.19 89 ARG A CA 1
ATOM 720 C C . ARG A 1 89 ? 0.664 -4.935 5.391 1.00 95.19 89 ARG A C 1
ATOM 722 O O . ARG A 1 89 ? 1.612 -5.080 4.635 1.00 95.19 89 ARG A O 1
ATOM 729 N N . ASN A 1 90 ? -0.434 -5.677 5.249 1.00 97.19 90 ASN A N 1
ATOM 730 C CA . ASN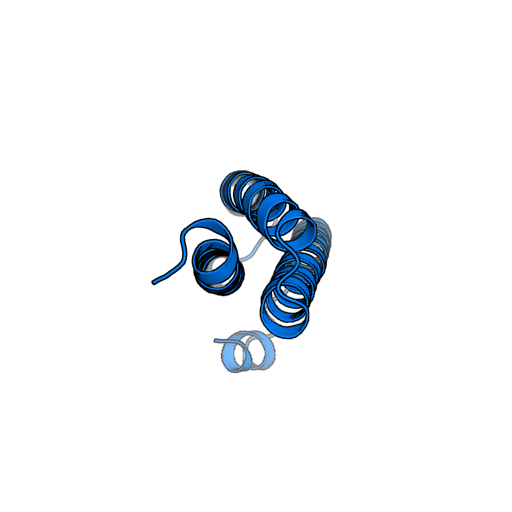 A 1 90 ? -0.568 -6.611 4.131 1.00 97.19 90 ASN A CA 1
ATOM 731 C C . ASN A 1 90 ? -0.672 -5.888 2.776 1.00 97.19 90 ASN A C 1
ATOM 733 O O . ASN A 1 90 ? -0.234 -6.438 1.769 1.00 97.19 90 ASN A O 1
ATOM 737 N N . LEU A 1 91 ? -1.251 -4.686 2.739 1.00 98.12 91 LEU A N 1
ATOM 738 C CA . LEU A 1 91 ? -1.327 -3.854 1.539 1.00 98.12 91 LEU A CA 1
ATOM 739 C C . LEU A 1 91 ? 0.040 -3.256 1.172 1.00 98.12 91 LEU A C 1
ATOM 741 O O . LEU A 1 91 ? 0.429 -3.349 0.009 1.00 98.12 91 LEU A O 1
ATOM 745 N N . GLU A 1 92 ? 0.784 -2.732 2.146 1.00 97.88 92 GLU A N 1
ATOM 746 C CA . GLU A 1 92 ? 2.170 -2.272 1.966 1.00 97.88 92 GLU A CA 1
ATOM 747 C C . GLU A 1 92 ? 3.060 -3.403 1.426 1.00 97.88 92 GLU A C 1
ATOM 749 O O . GLU A 1 92 ? 3.679 -3.241 0.379 1.00 97.88 92 GLU A O 1
ATOM 754 N N . ARG A 1 93 ? 2.987 -4.614 1.992 1.00 98.12 93 ARG A N 1
ATOM 755 C CA . ARG A 1 93 ? 3.770 -5.763 1.499 1.00 98.12 93 ARG A CA 1
ATOM 756 C C . ARG A 1 93 ? 3.501 -6.115 0.035 1.00 98.12 93 ARG A C 1
ATOM 758 O O . ARG A 1 93 ? 4.393 -6.582 -0.671 1.00 98.12 93 ARG A O 1
ATOM 765 N N . ILE A 1 94 ? 2.268 -5.929 -0.445 1.00 98.19 94 ILE A N 1
ATOM 766 C CA . ILE A 1 94 ? 1.944 -6.114 -1.871 1.00 98.19 94 ILE A CA 1
ATOM 767 C C . ILE A 1 94 ? 2.623 -5.025 -2.719 1.00 98.19 94 ILE A C 1
ATOM 769 O O . ILE A 1 94 ? 3.073 -5.308 -3.835 1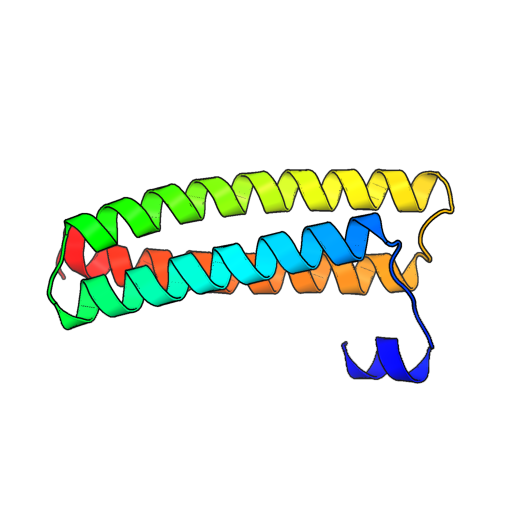.00 98.19 94 ILE A O 1
ATOM 773 N N . SER A 1 95 ? 2.702 -3.798 -2.201 1.00 98.06 95 SER A N 1
ATOM 774 C CA . SER A 1 95 ? 3.435 -2.694 -2.823 1.00 98.06 95 SER A CA 1
ATOM 775 C C . SER A 1 95 ? 4.936 -2.982 -2.897 1.00 98.06 95 SER A C 1
ATOM 777 O O . SER A 1 95 ? 5.487 -2.939 -3.996 1.00 98.06 95 SER A O 1
ATOM 779 N N . ASP A 1 96 ? 5.573 -3.410 -1.803 1.00 97.69 96 ASP A N 1
ATOM 780 C CA . ASP A 1 96 ? 6.997 -3.785 -1.786 1.00 97.69 96 ASP A CA 1
ATOM 781 C C . ASP A 1 96 ? 7.301 -4.939 -2.763 1.00 97.69 96 ASP A C 1
ATOM 783 O O . ASP A 1 96 ? 8.246 -4.909 -3.555 1.00 97.69 96 ASP A O 1
ATOM 787 N N . HIS A 1 97 ? 6.445 -5.961 -2.827 1.00 98.00 97 HIS A N 1
ATOM 788 C CA . HIS A 1 97 ? 6.600 -7.007 -3.843 1.00 98.00 97 HIS A CA 1
ATOM 789 C C . HIS A 1 97 ? 6.493 -6.461 -5.275 1.00 98.00 97 HIS A C 1
ATOM 791 O O . HIS A 1 97 ? 7.213 -6.911 -6.170 1.00 98.00 97 HIS A O 1
ATOM 797 N N . SER A 1 98 ? 5.645 -5.459 -5.501 1.00 98.25 98 SER A N 1
ATOM 798 C CA . SER A 1 98 ? 5.532 -4.780 -6.795 1.00 98.25 98 SER A CA 1
ATOM 799 C C . SER A 1 98 ? 6.772 -3.925 -7.104 1.00 98.25 98 SER A C 1
ATOM 801 O O . SER A 1 98 ? 7.239 -3.918 -8.246 1.00 98.25 98 SER A O 1
ATOM 803 N N . ARG A 1 99 ? 7.364 -3.275 -6.095 1.00 97.19 99 ARG A N 1
ATOM 804 C CA . ARG A 1 99 ? 8.660 -2.583 -6.183 1.00 97.19 99 ARG A CA 1
ATOM 805 C C . ARG A 1 99 ? 9.773 -3.543 -6.597 1.00 97.19 99 ARG A C 1
ATOM 807 O O . ARG A 1 99 ? 10.533 -3.235 -7.513 1.00 97.19 99 ARG A O 1
ATOM 814 N N . ASN A 1 100 ? 9.831 -4.730 -5.997 1.00 96.94 100 ASN A N 1
ATOM 815 C CA . ASN A 1 100 ? 10.810 -5.762 -6.349 1.00 96.94 100 ASN A CA 1
ATOM 816 C C . ASN A 1 100 ? 10.683 -6.210 -7.814 1.00 96.94 100 ASN A C 1
ATOM 818 O O . ASN A 1 100 ? 11.688 -6.322 -8.519 1.00 96.94 100 ASN A O 1
ATOM 822 N N . VAL A 1 101 ? 9.452 -6.382 -8.310 1.00 96.81 101 VAL A N 1
ATOM 823 C CA . VAL A 1 101 ? 9.203 -6.651 -9.736 1.00 96.81 101 VAL A CA 1
ATOM 824 C C . VAL A 1 101 ? 9.714 -5.505 -10.614 1.00 96.81 101 VAL A C 1
ATOM 826 O O . VAL A 1 101 ? 10.430 -5.756 -11.581 1.00 96.81 101 VAL A O 1
ATOM 829 N N . ALA A 1 102 ? 9.410 -4.250 -10.280 1.00 96.75 102 ALA A N 1
ATOM 830 C CA . ALA A 1 102 ? 9.892 -3.097 -11.041 1.00 96.75 102 ALA A CA 1
ATOM 831 C C . ALA A 1 102 ? 11.426 -2.966 -11.025 1.00 96.75 102 ALA A C 1
ATOM 833 O O . ALA A 1 102 ? 12.025 -2.671 -12.059 1.00 96.75 102 ALA A O 1
ATOM 834 N N . ASN A 1 103 ? 12.076 -3.236 -9.891 1.00 95.62 103 ASN A N 1
ATOM 835 C CA . ASN A 1 103 ? 13.535 -3.211 -9.774 1.00 95.62 103 ASN A CA 1
ATOM 836 C C . ASN A 1 103 ? 14.215 -4.203 -10.722 1.00 95.62 103 ASN A C 1
ATOM 838 O O . ASN A 1 103 ? 15.248 -3.863 -11.296 1.00 95.62 103 ASN A O 1
ATOM 842 N N . SER A 1 104 ? 13.618 -5.378 -10.954 1.00 95.44 104 SER A N 1
ATOM 843 C CA . SER A 1 104 ? 14.165 -6.356 -11.908 1.00 95.44 104 SER A CA 1
ATOM 844 C C . SER A 1 104 ? 14.286 -5.815 -13.341 1.00 95.44 104 SER A C 1
ATOM 846 O O . SER A 1 104 ? 15.162 -6.246 -14.083 1.00 95.44 104 SER A O 1
ATOM 848 N N . VAL A 1 105 ? 13.453 -4.833 -13.709 1.00 94.56 105 VAL A N 1
ATOM 849 C CA . VAL A 1 105 ? 13.463 -4.173 -15.026 1.00 94.56 105 VAL A CA 1
ATOM 850 C C . VAL A 1 105 ? 14.524 -3.072 -15.103 1.00 94.56 105 VAL A C 1
ATOM 852 O O . VAL A 1 105 ? 15.115 -2.863 -16.154 1.00 94.56 105 VAL A O 1
ATOM 855 N N . VAL A 1 106 ? 14.767 -2.351 -14.002 1.00 89.69 106 VAL A N 1
ATOM 856 C CA . VAL A 1 106 ? 15.706 -1.211 -13.972 1.00 89.69 106 VAL A CA 1
ATOM 857 C C . VAL A 1 106 ? 17.147 -1.662 -13.770 1.00 89.69 106 VAL A C 1
ATOM 859 O O . VAL A 1 106 ? 18.052 -1.128 -14.403 1.00 89.69 106 VAL A O 1
ATOM 862 N N . VAL A 1 107 ? 17.369 -2.593 -12.843 1.00 81.44 107 VAL A N 1
ATOM 863 C CA . VAL A 1 107 ? 18.717 -3.044 -12.476 1.00 81.44 107 VAL A CA 1
ATOM 864 C C . VAL A 1 107 ? 19.184 -4.157 -13.415 1.00 81.44 107 VAL A C 1
ATOM 866 O O . VAL A 1 107 ? 20.377 -4.246 -13.693 1.00 81.44 107 VAL A O 1
ATOM 869 N N . GLY A 1 108 ? 18.246 -4.956 -13.943 1.00 65.00 108 GLY A N 1
ATOM 870 C CA . GLY A 1 108 ? 18.556 -6.222 -14.601 1.00 65.00 108 GLY A CA 1
ATOM 871 C C . GLY A 1 108 ? 19.134 -7.229 -13.600 1.00 65.00 108 GLY A C 1
ATOM 872 O O . GLY A 1 108 ? 19.826 -6.858 -12.653 1.00 65.00 108 GLY A O 1
ATOM 873 N N . PHE A 1 109 ? 18.829 -8.511 -13.777 1.00 51.81 109 PHE A N 1
ATOM 874 C CA . PHE A 1 109 ? 19.613 -9.581 -13.153 1.00 51.81 109 PHE A CA 1
ATOM 875 C C . PHE A 1 109 ? 20.664 -10.074 -14.143 1.00 51.81 109 PHE A C 1
ATOM 877 O O . PHE A 1 109 ? 20.310 -10.199 -15.339 1.00 51.81 109 PHE A O 1
#

pLDDT: mean 90.81, std 11.17, range [51.81, 98.5]

Secondary structure (DSSP, 8-state):
-HHHHHHTT-PPPHHHHHHHHHHHHHHHHHHHHHHHHHHHT-HHHHHHHHHHHHHHHHHHHHHHHHHHHHHHTTSS-HHHHHHHHHHHHHHHHHHHHHHHHHHHHHH--

Sequence (109 aa):
MAERKIKSKLVFSETANREMSIMFDEVKRVYKNAIKALKENDERSAKITLKLEDDIDEKEKEFEANHIRRLEKGICHPASGIIFVDTLRNLERISDHSRNVANSVVVGF

Radius of gyration: 16.09 Å; chains: 1; bounding box: 40×22×44 Å

Foldseek 3Di:
DVVCCVVVVFDDPPVLVVLLVVLQVLLVQLLVLLVVCLVVLPLVSLVVSLVSLVVLVVSLVVSLVVLVVCVVVVNGDPVSSVVSNVSSVVSSVSSVVSNVSSCCSVVPD

Organism: NCBI:txid412755